Protein AF-A0A349GQV1-F1 (afdb_monomer)

Structure (mmCIF, N/CA/C/O backbone):
data_AF-A0A349GQV1-F1
#
_entry.id   AF-A0A349GQV1-F1
#
loop_
_atom_site.group_PDB
_atom_site.id
_atom_site.type_symbol
_atom_site.label_atom_id
_atom_site.label_alt_id
_atom_site.label_comp_id
_atom_site.label_asym_id
_atom_site.label_entity_id
_atom_site.label_seq_id
_atom_site.pdbx_PDB_ins_code
_atom_site.Cartn_x
_atom_site.Cartn_y
_atom_site.Cartn_z
_atom_site.occupancy
_atom_site.B_iso_or_equiv
_atom_site.auth_seq_id
_atom_site.auth_comp_id
_atom_site.auth_asym_id
_atom_site.auth_atom_id
_atom_site.pdbx_PDB_model_num
ATOM 1 N N . MET A 1 1 ? -1.791 -11.200 -23.863 1.00 45.06 1 MET A N 1
ATOM 2 C CA . MET A 1 1 ? -1.085 -11.591 -22.625 1.00 45.06 1 MET A CA 1
ATOM 3 C C . MET A 1 1 ? -1.247 -10.450 -21.629 1.00 45.06 1 MET A C 1
ATOM 5 O O . MET A 1 1 ? -0.754 -9.361 -21.905 1.00 45.06 1 MET A O 1
ATOM 9 N N . MET A 1 2 ? -2.034 -10.632 -20.562 1.00 52.59 2 MET A N 1
ATOM 10 C CA . MET A 1 2 ? -2.133 -9.631 -19.490 1.00 52.59 2 MET A CA 1
ATOM 11 C C . MET A 1 2 ? -0.775 -9.565 -18.793 1.00 52.59 2 MET A C 1
ATOM 13 O O . MET A 1 2 ? -0.253 -10.583 -18.358 1.00 52.59 2 MET A O 1
ATOM 17 N N . LEU A 1 3 ? -0.170 -8.385 -18.757 1.00 56.03 3 LEU A N 1
ATOM 18 C CA . LEU A 1 3 ? 1.100 -8.180 -18.070 1.00 56.03 3 LEU A CA 1
ATOM 19 C C . LEU A 1 3 ? 0.802 -7.885 -16.595 1.00 56.03 3 LEU A C 1
ATOM 21 O O . LEU A 1 3 ? 0.500 -6.730 -16.283 1.00 56.03 3 LEU A O 1
ATOM 25 N N . MET A 1 4 ? 0.888 -8.905 -15.740 1.00 85.12 4 MET A N 1
ATOM 26 C CA . MET A 1 4 ? 0.717 -8.781 -14.287 1.00 85.12 4 MET A CA 1
ATOM 27 C C . MET A 1 4 ? 1.936 -8.090 -13.647 1.00 85.12 4 MET A C 1
ATOM 29 O O . MET A 1 4 ? 3.062 -8.229 -14.128 1.00 85.12 4 MET A O 1
ATOM 33 N N . TYR A 1 5 ? 1.703 -7.278 -12.617 1.00 91.12 5 TYR A N 1
ATOM 34 C CA . TYR A 1 5 ? 2.730 -6.705 -11.750 1.00 91.12 5 TYR A CA 1
ATOM 35 C C . TYR A 1 5 ? 3.003 -7.678 -10.612 1.00 91.12 5 TYR A C 1
ATOM 37 O O . TYR A 1 5 ? 2.084 -8.033 -9.889 1.00 91.12 5 TYR A O 1
ATOM 45 N N . GLU A 1 6 ? 4.263 -8.027 -10.394 1.00 92.00 6 GLU A N 1
ATOM 46 C CA . GLU A 1 6 ? 4.673 -8.715 -9.176 1.00 92.00 6 GLU A CA 1
ATOM 47 C C . GLU A 1 6 ? 4.448 -7.791 -7.971 1.00 92.00 6 GLU A C 1
ATOM 49 O O . GLU A 1 6 ? 4.940 -6.655 -7.949 1.00 92.00 6 GLU A O 1
ATOM 54 N N . ILE A 1 7 ? 3.678 -8.260 -6.989 1.00 93.50 7 ILE A N 1
ATOM 55 C CA . ILE A 1 7 ? 3.423 -7.535 -5.744 1.00 93.50 7 ILE A CA 1
ATOM 56 C C . ILE A 1 7 ? 4.425 -7.997 -4.684 1.00 93.50 7 ILE A C 1
ATOM 58 O O . ILE A 1 7 ? 4.424 -9.159 -4.292 1.00 93.50 7 ILE A O 1
ATOM 62 N N . GLU A 1 8 ? 5.236 -7.073 -4.168 1.00 94.38 8 GLU A N 1
ATOM 63 C CA . GLU A 1 8 ? 6.076 -7.310 -2.991 1.00 94.38 8 GLU A CA 1
ATOM 64 C C . GLU A 1 8 ? 5.536 -6.525 -1.795 1.00 94.38 8 GLU A C 1
ATOM 66 O O . GLU A 1 8 ? 5.256 -5.325 -1.885 1.00 94.38 8 GLU A O 1
ATOM 71 N N . LEU A 1 9 ? 5.398 -7.200 -0.656 1.00 94.81 9 LEU A N 1
ATOM 72 C CA . LEU A 1 9 ? 4.917 -6.599 0.580 1.00 94.81 9 LEU A CA 1
ATOM 73 C C . LEU A 1 9 ? 6.094 -6.132 1.434 1.00 94.81 9 LEU A C 1
ATOM 75 O O . LEU A 1 9 ? 7.038 -6.872 1.695 1.00 94.81 9 LEU A O 1
ATOM 79 N N . SER A 1 10 ? 6.028 -4.904 1.942 1.00 96.31 10 SER A N 1
ATOM 80 C CA . SER A 1 10 ? 6.881 -4.517 3.061 1.00 96.31 10 SER A CA 1
ATOM 81 C C . SER A 1 10 ? 6.414 -5.223 4.334 1.00 96.31 10 SER A C 1
ATOM 83 O O . SER A 1 10 ? 5.209 -5.422 4.529 1.00 96.31 10 SER A O 1
ATOM 85 N N . SER A 1 11 ? 7.317 -5.419 5.298 1.00 94.75 11 SER A N 1
ATOM 86 C CA . SER A 1 11 ? 6.945 -5.922 6.633 1.00 94.75 11 SER A CA 1
ATOM 87 C C . SER A 1 11 ? 5.901 -5.060 7.349 1.00 94.75 11 SER A C 1
ATOM 89 O O . SER A 1 11 ? 5.296 -5.482 8.333 1.00 94.75 11 SER A O 1
ATOM 91 N N . LYS A 1 12 ? 5.714 -3.808 6.919 1.00 95.75 12 LYS A N 1
ATOM 92 C CA . LYS A 1 12 ? 4.682 -2.926 7.461 1.00 95.75 12 LYS A CA 1
ATOM 93 C C . LYS A 1 12 ? 3.319 -3.219 6.836 1.00 95.75 12 LYS A C 1
ATOM 95 O O . LYS A 1 12 ? 2.335 -3.252 7.569 1.00 95.75 12 LYS A O 1
ATOM 100 N N . SER A 1 13 ? 3.277 -3.459 5.526 1.00 95.62 13 SER A N 1
ATOM 101 C CA . SER A 1 13 ? 2.057 -3.865 4.826 1.00 95.62 13 SER A CA 1
ATOM 102 C C . SER A 1 13 ? 1.597 -5.269 5.230 1.00 95.62 13 SER A C 1
ATOM 104 O O . SER A 1 13 ? 0.411 -5.436 5.489 1.00 95.62 13 SER A O 1
ATOM 106 N N . GLU A 1 14 ? 2.516 -6.221 5.428 1.00 96.62 14 GLU A N 1
ATOM 107 C CA . GLU A 1 14 ? 2.207 -7.560 5.965 1.00 96.62 14 GLU A CA 1
ATOM 108 C C . GLU A 1 14 ? 1.509 -7.452 7.324 1.00 96.62 14 GLU A C 1
ATOM 110 O O . GLU A 1 14 ? 0.361 -7.856 7.485 1.00 96.62 14 GLU A O 1
ATOM 115 N N . LYS A 1 15 ? 2.140 -6.753 8.276 1.00 96.56 15 LYS A N 1
ATOM 116 C CA . LYS A 1 15 ? 1.567 -6.512 9.611 1.00 96.56 15 LYS A CA 1
ATOM 117 C C . LYS A 1 15 ? 0.246 -5.747 9.583 1.00 96.56 15 LYS A C 1
ATOM 119 O O . LYS A 1 15 ? -0.514 -5.801 10.550 1.00 96.56 15 LYS A O 1
ATOM 124 N N . ALA A 1 16 ? 0.005 -4.940 8.553 1.00 95.38 16 ALA A N 1
ATOM 125 C CA . ALA A 1 16 ? -1.263 -4.245 8.394 1.00 95.38 16 ALA A CA 1
ATOM 126 C C . ALA A 1 16 ? -2.363 -5.211 7.935 1.00 95.38 16 ALA A C 1
ATOM 128 O O . ALA A 1 16 ? -3.451 -5.175 8.507 1.00 95.38 16 ALA A O 1
ATOM 129 N N . LEU A 1 17 ? -2.068 -6.088 6.971 1.00 95.81 17 LEU A N 1
ATOM 130 C CA . LEU A 1 17 ? -2.987 -7.128 6.500 1.00 95.81 17 LEU A CA 1
ATOM 131 C C . LEU A 1 17 ? -3.334 -8.121 7.615 1.00 95.81 17 LEU A C 1
ATOM 133 O O . LEU A 1 17 ? -4.516 -8.349 7.855 1.00 95.81 17 LEU A O 1
ATOM 137 N N . GLU A 1 18 ? -2.344 -8.593 8.378 1.00 95.44 18 GLU A N 1
ATOM 138 C CA . GLU A 1 18 ? -2.556 -9.480 9.538 1.00 95.44 18 GLU A CA 1
ATOM 139 C C . GLU A 1 18 ? -3.535 -8.872 10.558 1.00 95.44 18 GLU A C 1
ATOM 141 O O . GLU A 1 18 ? -4.435 -9.528 11.080 1.00 95.44 18 GLU A O 1
ATOM 146 N N . LYS A 1 19 ? -3.417 -7.568 10.839 1.00 94.12 19 LYS A N 1
ATOM 147 C CA . LYS A 1 19 ? -4.342 -6.881 11.760 1.00 94.12 19 LYS A CA 1
ATOM 148 C C . LYS A 1 19 ? -5.763 -6.790 11.211 1.00 94.12 19 LYS A C 1
ATOM 150 O O . LYS A 1 19 ? -6.710 -6.740 11.997 1.00 94.12 19 LYS A O 1
ATOM 155 N N . LEU A 1 20 ? -5.899 -6.731 9.890 1.00 93.38 20 LEU A N 1
ATOM 156 C CA . LEU A 1 20 ? -7.170 -6.603 9.186 1.00 93.38 20 LEU A CA 1
ATOM 157 C C . LEU A 1 20 ? -7.899 -7.937 9.011 1.00 93.38 20 LEU A C 1
ATOM 159 O O . LEU A 1 20 ? -9.073 -7.912 8.655 1.00 93.38 20 LEU A O 1
ATOM 163 N N . GLU A 1 21 ? -7.282 -9.076 9.334 1.00 91.62 21 GLU A N 1
ATOM 164 C CA . GLU A 1 21 ? -7.943 -10.394 9.340 1.00 91.62 21 GLU A CA 1
ATOM 165 C C . GLU A 1 21 ? -9.212 -10.414 10.202 1.00 91.62 21 GLU A C 1
ATOM 167 O O . GLU A 1 21 ? -10.181 -11.107 9.896 1.00 91.62 21 GLU A O 1
ATOM 172 N N . LYS A 1 22 ? -9.255 -9.580 11.248 1.00 90.75 22 LYS A N 1
ATOM 173 C CA . LYS A 1 22 ? -10.428 -9.416 12.120 1.00 90.75 22 LYS A CA 1
ATOM 174 C C . LYS A 1 22 ? -11.524 -8.527 11.516 1.00 90.75 22 LYS A C 1
ATOM 176 O O . LYS A 1 22 ? -12.638 -8.491 12.031 1.00 90.75 22 LYS A O 1
ATOM 181 N N . GLU A 1 23 ? -11.232 -7.810 10.434 1.00 91.56 23 GLU A N 1
ATOM 182 C CA . GLU A 1 23 ? -12.126 -6.882 9.735 1.00 91.56 23 GLU A CA 1
ATOM 183 C C . GLU A 1 23 ? -12.404 -7.365 8.301 1.00 91.56 23 GLU A C 1
ATOM 185 O O . GLU A 1 23 ? -12.163 -6.651 7.328 1.00 91.56 23 GLU A O 1
ATOM 190 N N . VAL A 1 24 ? -12.954 -8.579 8.171 1.00 90.31 24 VAL A N 1
ATOM 191 C CA . VAL A 1 24 ? -13.125 -9.322 6.902 1.00 90.31 24 VAL A CA 1
ATOM 192 C C . VAL A 1 24 ? -13.665 -8.474 5.742 1.00 90.31 24 VAL A C 1
ATOM 194 O O . VAL A 1 24 ? -13.155 -8.557 4.629 1.00 90.31 24 VAL A O 1
ATOM 197 N N . LYS A 1 25 ? -14.662 -7.609 5.985 1.00 92.31 25 LYS A N 1
ATOM 198 C CA . LYS A 1 25 ? -15.228 -6.735 4.939 1.00 92.31 25 LYS A CA 1
ATOM 199 C C . LYS A 1 25 ? -14.219 -5.719 4.397 1.00 92.31 25 LYS A C 1
ATOM 201 O O . LYS A 1 25 ? -14.216 -5.443 3.205 1.00 92.31 25 LYS A O 1
ATOM 206 N N . ILE A 1 26 ? -13.393 -5.141 5.268 1.00 93.06 26 ILE A N 1
ATOM 207 C CA . ILE A 1 26 ? -12.341 -4.196 4.871 1.00 93.06 26 ILE A CA 1
ATOM 208 C C . ILE A 1 26 ? -11.220 -4.932 4.157 1.00 93.06 26 ILE A C 1
ATOM 210 O O . ILE A 1 26 ? -10.743 -4.458 3.128 1.00 93.06 26 ILE A O 1
ATOM 214 N N . LEU A 1 27 ? -10.832 -6.091 4.686 1.00 94.50 27 LEU A N 1
ATOM 215 C CA . LEU A 1 27 ? -9.778 -6.906 4.107 1.00 94.50 27 LEU A CA 1
ATOM 216 C C . LEU A 1 27 ? -10.118 -7.340 2.675 1.00 94.50 27 LEU A C 1
ATOM 218 O O . LEU A 1 27 ? -9.282 -7.179 1.794 1.00 94.50 27 LEU A O 1
ATOM 222 N N . ALA A 1 28 ? -11.355 -7.783 2.424 1.00 95.50 28 ALA A N 1
ATOM 223 C CA . ALA A 1 28 ? -11.822 -8.127 1.080 1.00 95.50 28 ALA A CA 1
ATOM 224 C C . ALA A 1 28 ? -11.699 -6.943 0.106 1.00 95.50 28 ALA A C 1
ATOM 226 O O . ALA A 1 28 ? -11.090 -7.072 -0.947 1.00 95.50 28 ALA A O 1
ATOM 227 N N . VAL A 1 29 ? -12.171 -5.754 0.503 1.00 96.38 29 VAL A N 1
ATOM 228 C CA . VAL A 1 29 ? -12.056 -4.546 -0.335 1.00 96.38 29 VAL A CA 1
ATOM 229 C C . VAL A 1 29 ? -10.595 -4.188 -0.613 1.00 96.38 29 VAL A C 1
ATOM 231 O O . VAL A 1 29 ? -10.279 -3.712 -1.700 1.00 96.38 29 VAL A O 1
ATOM 234 N N . ILE A 1 30 ? -9.698 -4.378 0.357 1.00 96.75 30 ILE A N 1
ATOM 235 C CA . ILE A 1 30 ? -8.264 -4.130 0.175 1.00 96.75 30 ILE A CA 1
ATOM 236 C C . ILE A 1 30 ? -7.664 -5.123 -0.818 1.00 96.75 30 ILE A C 1
ATOM 238 O O . ILE A 1 30 ? -6.949 -4.676 -1.714 1.00 96.75 30 ILE A O 1
ATOM 242 N N . TYR A 1 31 ? -7.979 -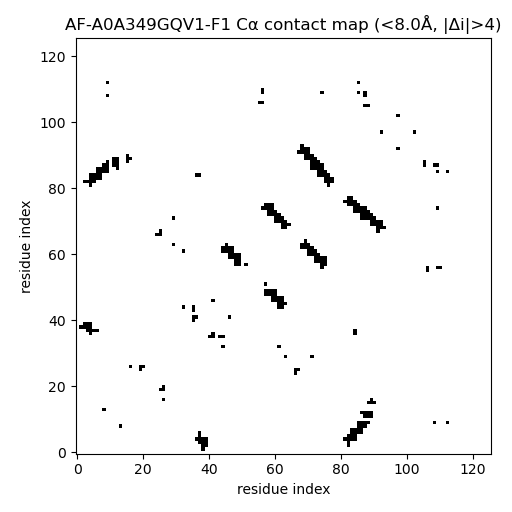6.416 -0.702 1.00 96.94 31 TYR A N 1
ATOM 243 C CA . TYR A 1 31 ? -7.521 -7.422 -1.660 1.00 96.94 31 TYR A CA 1
ATOM 244 C C . TYR A 1 31 ? -8.037 -7.139 -3.067 1.00 96.94 31 TYR A C 1
ATOM 246 O O . TYR A 1 31 ? -7.221 -7.066 -3.976 1.00 96.94 31 TYR A O 1
ATOM 254 N N . ASP A 1 32 ? -9.311 -6.772 -3.231 1.00 96.62 32 ASP A N 1
ATOM 255 C CA . ASP A 1 32 ? -9.839 -6.356 -4.537 1.00 96.62 32 ASP A CA 1
ATOM 256 C C . ASP A 1 32 ? -9.010 -5.212 -5.153 1.00 96.62 32 ASP A C 1
ATOM 258 O O . ASP A 1 32 ? -8.804 -5.149 -6.364 1.00 96.62 32 ASP A O 1
ATOM 262 N N . LYS A 1 33 ? -8.521 -4.262 -4.340 1.00 96.88 33 LYS A N 1
ATOM 263 C CA . LYS A 1 33 ? -7.664 -3.172 -4.844 1.00 96.88 33 LYS A CA 1
ATOM 264 C C . LYS A 1 33 ? -6.247 -3.638 -5.166 1.00 96.88 33 LYS A C 1
ATOM 266 O O . LYS A 1 33 ? -5.656 -3.092 -6.097 1.00 96.88 33 LYS A O 1
ATOM 271 N N . ILE A 1 34 ? -5.706 -4.598 -4.421 1.00 96.44 34 ILE A N 1
ATOM 272 C CA . ILE A 1 34 ? -4.395 -5.198 -4.695 1.00 96.44 34 ILE A CA 1
ATOM 273 C C . ILE A 1 34 ? -4.454 -6.018 -5.990 1.00 96.44 34 ILE A C 1
ATOM 275 O O . ILE A 1 34 ? -3.590 -5.829 -6.840 1.00 96.44 34 ILE A O 1
ATOM 279 N N . ASP A 1 35 ? -5.513 -6.792 -6.214 1.00 96.00 35 ASP A N 1
ATOM 280 C CA . ASP A 1 35 ? -5.709 -7.587 -7.435 1.00 96.00 35 ASP A CA 1
ATOM 281 C C . ASP A 1 35 ? -5.803 -6.697 -8.683 1.00 96.00 35 ASP A C 1
ATOM 283 O O . ASP A 1 35 ? -5.247 -6.999 -9.744 1.00 96.00 35 ASP A O 1
ATOM 287 N N . LEU A 1 36 ? -6.463 -5.539 -8.562 1.00 96.06 36 LEU A N 1
ATOM 288 C CA . LEU A 1 36 ? -6.494 -4.531 -9.624 1.00 96.06 36 LEU A CA 1
ATOM 289 C C . LEU A 1 36 ? -5.108 -3.918 -9.884 1.00 96.06 36 LEU A C 1
ATOM 291 O O . LEU A 1 36 ? -4.772 -3.649 -11.041 1.00 96.06 36 LEU A O 1
ATOM 295 N N . LEU A 1 37 ? -4.299 -3.695 -8.840 1.00 95.31 37 LEU A N 1
ATOM 296 C CA . LEU A 1 37 ? -2.913 -3.232 -8.981 1.00 95.31 37 LEU A CA 1
ATOM 297 C C . LEU A 1 37 ? -2.044 -4.285 -9.680 1.00 95.31 37 LEU A C 1
ATOM 299 O O . LEU A 1 37 ? -1.334 -3.941 -10.629 1.00 95.31 37 LEU A O 1
ATOM 303 N N . GLU A 1 38 ? -2.135 -5.542 -9.247 1.00 94.50 38 GLU A N 1
ATOM 304 C CA . GLU A 1 38 ? -1.448 -6.696 -9.832 1.00 94.50 38 GLU A CA 1
ATOM 305 C C . GLU A 1 38 ? -1.829 -6.862 -11.305 1.00 94.50 38 GLU A C 1
ATOM 307 O O . GLU A 1 38 ? -0.968 -6.932 -12.179 1.00 94.50 38 GLU A O 1
ATOM 312 N N . SER A 1 39 ? -3.117 -6.794 -11.626 1.00 93.44 39 SER A N 1
ATOM 313 C CA . SER A 1 39 ? -3.609 -6.902 -13.006 1.00 93.44 39 SER A CA 1
ATOM 314 C C . SER A 1 39 ? -3.293 -5.670 -13.867 1.00 93.44 39 SER A C 1
ATOM 316 O O . SER A 1 39 ? -3.461 -5.685 -15.087 1.00 93.44 39 SER A O 1
ATOM 318 N N . GLY A 1 40 ? -2.825 -4.581 -13.251 1.00 92.12 40 GLY A N 1
ATOM 319 C CA . GLY A 1 40 ? -2.491 -3.336 -13.930 1.00 92.12 40 GLY A CA 1
ATOM 320 C C . GLY A 1 40 ? -3.696 -2.486 -14.340 1.00 92.12 40 GLY A C 1
ATOM 321 O O . GLY A 1 40 ? -3.537 -1.586 -15.169 1.00 92.12 40 GLY A O 1
ATOM 322 N N . TYR A 1 41 ? -4.873 -2.720 -13.757 1.00 93.94 41 TYR A N 1
ATOM 323 C CA . TYR A 1 41 ? -6.103 -1.957 -13.989 1.00 93.94 41 TYR A CA 1
ATOM 324 C C . TYR A 1 41 ? -6.132 -0.652 -13.179 1.00 93.94 41 TYR A C 1
ATOM 326 O O . TYR A 1 41 ? -7.036 -0.397 -12.384 1.00 93.94 41 TYR A O 1
ATOM 334 N N . PHE A 1 42 ? -5.121 0.197 -13.381 1.00 93.44 42 PHE A N 1
ATOM 335 C CA . PHE A 1 42 ? -4.963 1.446 -12.626 1.00 93.44 42 PHE A CA 1
ATOM 336 C C . PHE A 1 42 ? -6.122 2.430 -12.828 1.00 93.44 42 PHE A C 1
ATOM 338 O O . PHE A 1 42 ? -6.436 3.176 -11.907 1.00 93.44 42 PHE A O 1
ATOM 345 N N . ASP A 1 43 ? -6.776 2.405 -13.990 1.00 93.50 43 ASP A N 1
ATOM 346 C CA . ASP A 1 43 ? -7.898 3.299 -14.306 1.00 93.50 43 ASP A CA 1
ATOM 347 C C . ASP A 1 43 ? -9.161 2.987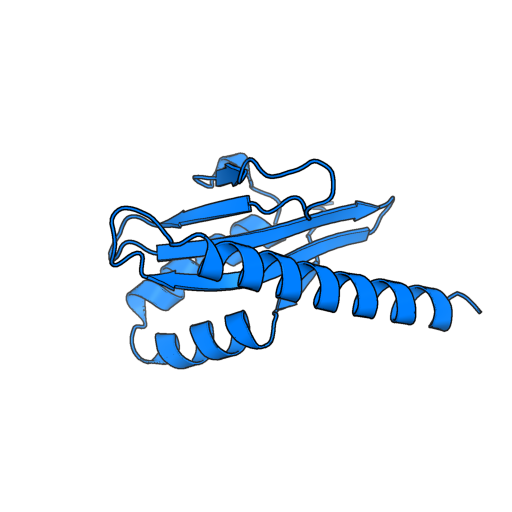 -13.478 1.00 93.50 43 ASP A C 1
ATOM 349 O O . ASP A 1 43 ? -10.050 3.826 -13.362 1.00 93.50 43 ASP A O 1
ATOM 353 N N . LEU A 1 44 ? -9.232 1.799 -12.859 1.00 94.75 44 LEU A N 1
ATOM 354 C CA . LEU A 1 44 ? -10.323 1.388 -11.964 1.00 94.75 44 LEU A CA 1
ATOM 355 C C . LEU A 1 44 ? -10.074 1.769 -10.492 1.00 94.75 44 LEU A C 1
ATOM 357 O O . LEU A 1 44 ? -10.865 1.426 -9.607 1.00 94.75 44 LEU A O 1
ATOM 361 N N . LEU A 1 45 ? -8.964 2.452 -10.206 1.00 96.19 45 LEU A N 1
ATOM 362 C CA . LEU A 1 45 ? -8.529 2.810 -8.860 1.00 96.19 45 LEU A CA 1
ATOM 363 C C . LEU A 1 45 ? -8.543 4.335 -8.667 1.00 96.19 45 LEU A C 1
ATOM 365 O O . LEU A 1 45 ? -8.094 5.091 -9.524 1.00 96.19 45 LEU A O 1
ATOM 369 N N . ASP A 1 46 ? -8.978 4.802 -7.491 1.00 96.62 46 ASP A N 1
ATOM 370 C CA . ASP A 1 46 ? -8.771 6.196 -7.064 1.00 96.62 46 ASP A CA 1
ATOM 371 C C . ASP A 1 46 ? -7.317 6.360 -6.596 1.00 96.62 46 ASP A C 1
ATOM 373 O O . ASP A 1 46 ? -6.990 6.117 -5.427 1.00 96.62 46 ASP A O 1
ATOM 377 N N . ILE A 1 47 ? -6.430 6.700 -7.537 1.00 96.69 47 ILE A N 1
ATOM 378 C CA . ILE A 1 47 ? -4.989 6.835 -7.304 1.00 96.69 47 ILE A CA 1
ATOM 379 C C . ILE A 1 47 ? -4.589 8.303 -7.232 1.00 96.69 47 ILE A C 1
ATOM 381 O O . ILE A 1 47 ? -4.879 9.102 -8.122 1.00 96.69 47 ILE A O 1
ATOM 385 N N . LYS A 1 48 ? -3.794 8.646 -6.218 1.00 94.75 48 LYS A N 1
ATOM 386 C CA . LYS A 1 48 ? -3.076 9.919 -6.168 1.00 94.75 48 LYS A CA 1
ATOM 387 C C . LYS A 1 48 ? -1.578 9.702 -6.020 1.00 94.75 48 LYS A C 1
ATOM 389 O O . LYS A 1 48 ? -1.122 8.994 -5.129 1.00 94.75 48 LYS A O 1
ATOM 394 N N . GLN A 1 49 ? -0.789 10.400 -6.833 1.00 93.12 49 GLN A N 1
ATOM 395 C CA . GLN A 1 49 ? 0.650 10.503 -6.608 1.00 93.12 49 GLN A CA 1
ATOM 396 C C . GLN A 1 49 ? 0.949 11.487 -5.467 1.00 93.12 49 GLN A C 1
ATOM 398 O O . GLN A 1 49 ? 0.417 12.602 -5.418 1.00 93.12 49 GLN A O 1
ATOM 403 N N . LEU A 1 50 ? 1.833 11.098 -4.549 1.00 90.12 50 LEU A N 1
ATOM 404 C CA . LEU A 1 50 ? 2.335 12.000 -3.520 1.00 90.12 50 LEU A CA 1
ATOM 405 C C . LEU A 1 50 ? 3.422 12.900 -4.124 1.00 90.12 50 LEU A C 1
ATOM 407 O O . LEU A 1 50 ? 4.516 12.442 -4.454 1.00 90.12 50 LEU A O 1
ATOM 411 N N . ASN A 1 51 ? 3.132 14.196 -4.253 1.00 75.25 51 ASN A N 1
ATOM 412 C CA . ASN A 1 51 ? 4.108 15.182 -4.719 1.00 75.25 51 ASN A CA 1
ATOM 413 C C . ASN A 1 51 ? 5.185 15.392 -3.647 1.00 75.25 51 ASN A C 1
ATOM 415 O O . ASN A 1 51 ? 4.914 15.954 -2.586 1.00 75.25 51 ASN A O 1
ATOM 419 N N . ARG A 1 52 ? 6.404 14.919 -3.923 1.00 74.00 52 ARG A N 1
ATOM 420 C CA . ARG A 1 52 ? 7.577 15.043 -3.045 1.00 74.00 52 ARG A CA 1
ATOM 421 C C . ARG A 1 52 ? 8.797 15.521 -3.827 1.00 74.00 52 ARG A C 1
ATOM 423 O O . ARG A 1 52 ? 8.735 15.716 -5.038 1.00 74.00 52 ARG A O 1
ATOM 430 N N . SER A 1 53 ? 9.908 15.730 -3.121 1.00 74.19 53 SER A N 1
ATOM 431 C CA . SER A 1 53 ? 11.175 16.145 -3.729 1.00 74.19 53 SER A CA 1
ATOM 432 C C . SER A 1 53 ? 11.602 15.194 -4.858 1.00 74.19 53 SER A C 1
ATOM 434 O O . SER A 1 53 ? 11.349 13.992 -4.784 1.00 74.19 53 SER A O 1
ATOM 436 N N . LYS A 1 54 ? 12.333 15.697 -5.865 1.00 74.00 54 LYS A N 1
ATOM 437 C CA . LYS A 1 54 ? 12.875 14.870 -6.966 1.00 74.00 54 LYS A CA 1
ATOM 438 C C . LYS A 1 54 ? 13.776 13.715 -6.491 1.00 74.00 54 LYS A C 1
ATOM 440 O O . LYS A 1 54 ? 13.977 12.766 -7.238 1.00 74.00 54 LYS A O 1
ATOM 445 N N . LYS A 1 55 ? 14.332 13.805 -5.275 1.00 76.62 55 LYS A N 1
ATOM 446 C CA . LYS A 1 55 ? 15.207 12.789 -4.663 1.00 76.62 55 LYS A CA 1
ATOM 447 C C . LYS A 1 55 ? 14.434 11.727 -3.865 1.00 76.62 55 LYS A C 1
ATOM 449 O O . LYS A 1 55 ? 15.039 10.762 -3.399 1.00 76.62 55 LYS A O 1
ATOM 454 N N . SER A 1 56 ? 13.129 11.909 -3.665 1.00 78.19 56 SER A N 1
ATOM 455 C CA . SER A 1 56 ? 12.272 10.949 -2.965 1.00 78.19 56 SER A CA 1
ATOM 456 C C . SER A 1 56 ? 11.733 9.890 -3.937 1.00 78.19 56 SER A C 1
ATOM 458 O O . SER A 1 56 ? 11.506 10.201 -5.110 1.00 78.19 56 SER A O 1
ATOM 460 N N . PRO A 1 57 ? 11.495 8.648 -3.474 1.00 84.00 57 PRO A N 1
ATOM 461 C CA . PRO A 1 57 ? 10.767 7.648 -4.247 1.00 84.00 57 PRO A CA 1
ATOM 462 C C . PRO A 1 57 ? 9.405 8.175 -4.722 1.00 84.00 57 PRO A C 1
ATOM 464 O O . PRO A 1 57 ? 8.737 8.940 -4.021 1.00 84.00 57 PRO A O 1
ATOM 467 N N . LYS A 1 58 ? 8.982 7.756 -5.919 1.00 91.50 58 LYS A N 1
ATOM 468 C CA . LYS A 1 58 ? 7.641 8.059 -6.432 1.00 91.50 58 LYS A CA 1
ATOM 469 C C . LYS A 1 58 ? 6.630 7.148 -5.738 1.00 91.50 58 LYS A C 1
ATOM 471 O O . LYS A 1 58 ? 6.507 5.983 -6.102 1.00 91.50 58 LYS A O 1
ATOM 476 N N . ILE A 1 59 ? 5.930 7.703 -4.754 1.00 94.31 59 ILE A N 1
ATOM 477 C CA . ILE A 1 59 ? 4.914 6.998 -3.968 1.00 94.31 59 ILE A CA 1
ATOM 478 C C . ILE A 1 59 ? 3.522 7.395 -4.455 1.00 94.31 59 ILE A C 1
ATOM 480 O O . ILE A 1 59 ? 3.231 8.577 -4.669 1.00 94.31 59 ILE A O 1
ATOM 484 N N . PHE A 1 60 ? 2.658 6.401 -4.570 1.00 95.94 60 PHE A N 1
ATOM 485 C CA . PHE A 1 60 ? 1.253 6.525 -4.919 1.00 95.94 60 PHE A CA 1
ATOM 486 C C . PHE A 1 60 ? 0.388 6.077 -3.737 1.00 95.94 60 PHE A C 1
ATOM 488 O O . PHE A 1 60 ? 0.812 5.255 -2.925 1.00 95.94 60 PHE A O 1
ATOM 495 N N . GLU A 1 61 ? -0.815 6.633 -3.628 1.00 95.75 61 GLU A N 1
ATOM 496 C CA . GLU A 1 61 ? -1.855 6.166 -2.712 1.00 95.75 61 GLU A CA 1
ATOM 497 C C . GLU A 1 61 ? -3.071 5.692 -3.509 1.00 95.75 61 GLU A C 1
ATOM 499 O O . GLU A 1 61 ? -3.581 6.447 -4.335 1.00 95.75 61 GLU A O 1
ATOM 504 N N . VAL A 1 62 ? -3.554 4.479 -3.237 1.00 97.62 62 VAL A N 1
ATOM 505 C CA . VAL A 1 62 ? -4.925 4.072 -3.574 1.00 97.62 62 VAL A CA 1
ATOM 506 C C . VAL A 1 62 ? -5.831 4.483 -2.424 1.00 97.62 62 VAL A C 1
ATOM 508 O O . VAL A 1 62 ? -5.525 4.240 -1.249 1.00 97.62 62 VAL A O 1
ATOM 511 N N . ARG A 1 63 ? -6.951 5.120 -2.748 1.00 95.94 63 ARG A N 1
ATOM 512 C CA . ARG A 1 63 ? -7.909 5.633 -1.773 1.00 95.94 63 ARG A CA 1
ATOM 513 C C . ARG A 1 63 ? -9.133 4.738 -1.709 1.00 95.94 63 ARG A C 1
ATOM 515 O O . ARG A 1 63 ? -9.851 4.567 -2.684 1.00 95.94 63 ARG A O 1
ATOM 522 N N . ILE A 1 64 ? -9.398 4.221 -0.517 1.00 95.00 64 ILE A N 1
ATOM 523 C CA . ILE A 1 64 ? -10.611 3.473 -0.200 1.00 95.00 64 ILE A CA 1
ATOM 524 C C . ILE A 1 64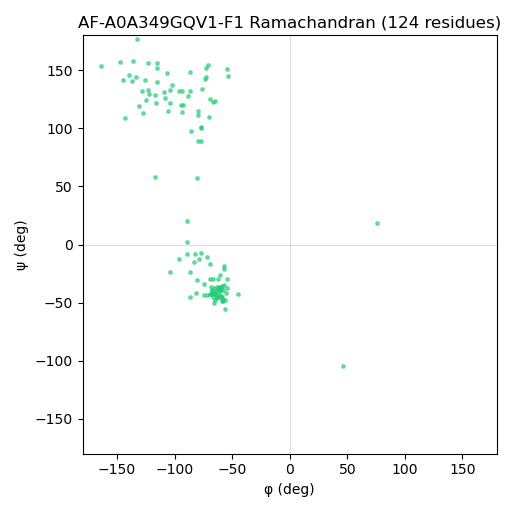 ? -11.454 4.369 0.706 1.00 95.00 64 ILE A C 1
ATOM 526 O O . ILE A 1 64 ? -10.942 4.901 1.694 1.00 95.00 64 ILE A O 1
ATOM 530 N N . GLN A 1 65 ? -12.713 4.609 0.337 1.00 90.31 65 GLN A N 1
ATOM 531 C CA . GLN A 1 65 ? -13.620 5.492 1.087 1.00 90.31 65 GLN A CA 1
ATOM 532 C C . GLN A 1 65 ? -14.661 4.723 1.914 1.00 90.31 65 GLN A C 1
ATOM 534 O O . GLN A 1 65 ? -15.148 5.251 2.908 1.00 90.31 65 GLN A O 1
ATOM 539 N N . SER A 1 66 ? -14.977 3.484 1.530 1.00 82.69 66 SER A N 1
ATOM 540 C CA . SER A 1 66 ? -16.014 2.650 2.142 1.00 82.69 66 SER A CA 1
ATOM 541 C C . SER A 1 66 ? -15.531 1.198 2.257 1.00 82.69 66 SER A C 1
ATOM 543 O O . SER A 1 66 ? -14.794 0.760 1.370 1.00 82.69 66 SER A O 1
ATOM 545 N N . PRO A 1 67 ? -15.924 0.442 3.305 1.00 84.62 67 PRO A N 1
ATOM 546 C CA . PRO A 1 67 ? -16.750 0.868 4.446 1.00 84.62 67 PRO A CA 1
ATOM 547 C C . PRO A 1 67 ? -16.010 1.697 5.507 1.00 84.62 67 PRO A C 1
ATOM 549 O O . PRO A 1 67 ? -16.642 2.258 6.399 1.00 84.62 67 PRO A O 1
ATOM 552 N N . LYS A 1 68 ? -14.686 1.831 5.392 1.00 87.62 68 LYS A N 1
ATOM 553 C CA . LYS A 1 68 ? -13.867 2.768 6.171 1.00 87.62 68 LYS A CA 1
ATOM 554 C C . LYS A 1 68 ? -12.864 3.464 5.257 1.00 87.62 68 LYS A C 1
ATOM 556 O O . LYS A 1 68 ? -12.502 2.949 4.200 1.00 87.62 68 LYS A O 1
ATOM 561 N N . SER A 1 69 ? -12.381 4.627 5.686 1.00 92.88 69 SER A N 1
ATOM 562 C CA . SER A 1 69 ? -11.397 5.399 4.927 1.00 92.88 69 SER A CA 1
ATOM 563 C C . SER A 1 69 ? -10.005 4.786 5.086 1.00 92.88 69 SER A C 1
ATOM 565 O O . SER A 1 69 ? -9.343 5.018 6.094 1.00 92.88 69 SER A O 1
ATOM 567 N N . TYR A 1 70 ? -9.546 4.021 4.098 1.00 95.25 70 TYR A N 1
ATOM 568 C CA . TYR A 1 70 ? -8.215 3.401 4.074 1.00 95.25 70 TYR A CA 1
ATOM 569 C C . TYR A 1 70 ? -7.350 3.953 2.943 1.00 95.25 70 TYR A C 1
ATOM 571 O O . TYR A 1 70 ? -7.841 4.496 1.946 1.00 95.25 70 TYR A O 1
ATOM 579 N N . ARG A 1 71 ? -6.035 3.847 3.109 1.00 96.06 71 ARG A N 1
ATOM 580 C CA . ARG A 1 71 ? -5.036 4.173 2.092 1.00 96.06 71 ARG A CA 1
ATOM 581 C C . ARG A 1 71 ? -4.079 3.004 1.935 1.00 96.06 71 ARG A C 1
ATOM 583 O O . ARG A 1 71 ? -3.569 2.507 2.936 1.00 96.06 71 ARG A O 1
ATOM 590 N N . ILE A 1 72 ? -3.835 2.613 0.689 1.00 97.56 72 ILE A N 1
ATOM 591 C CA . ILE A 1 72 ? -2.776 1.671 0.317 1.00 97.56 72 ILE A CA 1
ATOM 592 C C . ILE A 1 72 ? -1.673 2.501 -0.329 1.00 97.56 72 ILE A C 1
ATOM 594 O O . ILE A 1 72 ? -1.897 3.120 -1.370 1.00 97.56 72 ILE A O 1
ATOM 598 N N . PHE A 1 73 ? -0.503 2.558 0.300 1.00 97.62 73 PHE A N 1
ATOM 599 C CA . PHE A 1 73 ? 0.653 3.276 -0.230 1.00 97.62 73 PHE A CA 1
ATOM 600 C C . PHE A 1 73 ? 1.569 2.316 -0.969 1.00 97.62 73 PHE A C 1
ATOM 602 O O . PHE A 1 73 ? 1.922 1.272 -0.426 1.00 97.62 73 PHE A O 1
ATOM 609 N N . TYR A 1 74 ? 1.993 2.686 -2.174 1.00 97.19 74 TYR A N 1
ATOM 610 C CA . TYR A 1 74 ? 2.829 1.819 -2.994 1.00 97.19 74 TYR A CA 1
ATOM 6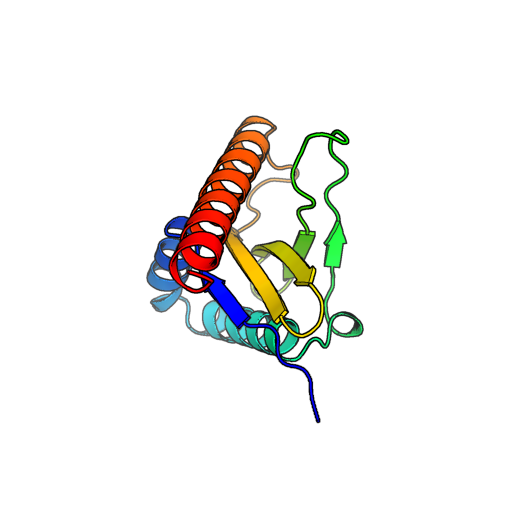11 C C . TYR A 1 74 ? 3.826 2.584 -3.868 1.00 97.19 74 TYR A C 1
ATOM 613 O O . TYR A 1 74 ? 3.630 3.760 -4.193 1.00 97.19 74 TYR A O 1
ATOM 621 N N . CYS A 1 75 ? 4.894 1.898 -4.267 1.00 94.88 75 CYS A N 1
ATOM 622 C CA . CYS A 1 75 ? 5.783 2.308 -5.352 1.00 94.88 75 CYS A CA 1
ATOM 623 C C . CYS A 1 75 ? 5.539 1.418 -6.571 1.00 94.88 75 CYS A C 1
ATOM 625 O O . CYS A 1 75 ? 5.229 0.239 -6.434 1.00 94.88 75 CYS A O 1
ATOM 627 N N . LYS A 1 76 ? 5.709 1.977 -7.770 1.00 92.38 76 LYS A N 1
ATOM 628 C CA . LYS A 1 76 ? 5.541 1.258 -9.037 1.00 92.38 76 LYS A CA 1
ATOM 629 C C . LYS A 1 76 ? 6.824 1.317 -9.850 1.00 92.38 76 LYS A C 1
ATOM 631 O O . LYS A 1 76 ? 7.335 2.410 -10.106 1.00 92.38 76 LYS A O 1
ATOM 636 N N . TYR A 1 77 ? 7.281 0.161 -10.315 1.00 88.62 77 TYR A N 1
ATOM 637 C CA . TYR A 1 77 ? 8.479 0.009 -11.131 1.00 88.62 77 TYR A CA 1
ATOM 638 C C . TYR A 1 77 ? 8.136 -0.745 -12.410 1.00 88.62 77 TYR A C 1
ATOM 640 O O . TYR A 1 77 ? 7.306 -1.656 -12.429 1.00 88.62 77 TYR A O 1
ATOM 648 N N . LYS A 1 78 ? 8.757 -0.321 -13.505 1.00 84.38 78 LYS A N 1
ATOM 649 C CA . LYS A 1 78 ? 8.615 -0.957 -14.809 1.00 84.38 78 LYS A CA 1
ATOM 650 C C . LYS A 1 78 ? 9.966 -0.891 -15.503 1.00 84.38 78 LYS A C 1
ATOM 652 O O . LYS A 1 78 ? 10.380 0.192 -15.913 1.00 84.38 78 LYS A O 1
ATOM 657 N N . GLU A 1 79 ? 10.626 -2.033 -15.626 1.00 79.00 79 GLU A N 1
ATOM 658 C CA . GLU A 1 79 ? 11.908 -2.179 -16.312 1.00 79.00 79 GLU A CA 1
ATOM 659 C C . GLU A 1 79 ? 11.800 -3.303 -17.337 1.00 79.00 79 GLU A C 1
ATOM 661 O O . GLU A 1 79 ? 11.648 -4.458 -16.960 1.00 79.00 79 GLU A O 1
ATOM 666 N N . LYS A 1 80 ? 11.879 -2.963 -18.633 1.00 74.88 80 LYS A N 1
ATOM 667 C CA . LYS A 1 80 ? 11.711 -3.902 -19.758 1.00 74.88 80 LYS A CA 1
ATOM 668 C C . LYS A 1 80 ? 10.479 -4.805 -19.557 1.00 74.88 80 LYS A C 1
ATOM 67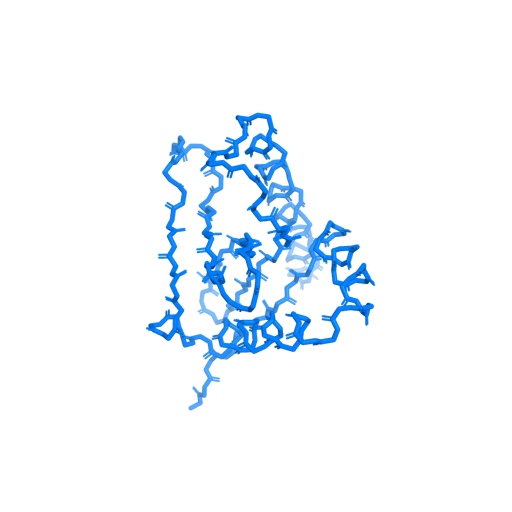0 O O . LYS A 1 80 ? 9.356 -4.308 -19.673 1.00 74.88 80 LYS A O 1
ATOM 675 N N . ASP A 1 81 ? 10.709 -6.067 -19.199 1.00 71.44 81 ASP A N 1
ATOM 676 C CA . ASP A 1 81 ? 9.703 -7.115 -19.017 1.00 71.44 81 ASP A CA 1
ATOM 677 C C . ASP A 1 81 ? 9.256 -7.287 -17.556 1.00 71.44 81 ASP A C 1
ATOM 679 O O . ASP A 1 81 ? 8.216 -7.887 -17.296 1.00 71.44 81 ASP A O 1
ATOM 683 N N . ASN A 1 82 ? 9.977 -6.692 -16.601 1.00 78.00 82 ASN A N 1
ATOM 684 C CA . ASN A 1 82 ? 9.662 -6.767 -15.181 1.00 78.00 82 ASN A CA 1
ATOM 685 C C . ASN A 1 82 ? 8.788 -5.589 -14.758 1.00 78.00 82 ASN A C 1
ATOM 687 O O . ASN A 1 82 ? 9.151 -4.408 -14.852 1.00 78.00 82 ASN A O 1
ATOM 691 N N . LYS A 1 83 ? 7.607 -5.930 -14.258 1.00 89.06 83 LYS A N 1
ATOM 692 C CA . LYS A 1 83 ? 6.651 -5.001 -13.673 1.00 89.06 83 LYS A CA 1
ATOM 693 C C . LYS A 1 83 ? 6.498 -5.356 -12.211 1.00 89.06 83 LYS A C 1
ATOM 695 O O . LYS A 1 83 ? 6.112 -6.473 -11.902 1.00 89.06 83 LYS A O 1
ATOM 700 N N . LYS A 1 84 ? 6.778 -4.398 -11.335 1.00 91.56 84 LYS A N 1
ATOM 701 C CA . LYS A 1 84 ? 6.750 -4.618 -9.893 1.00 91.56 84 LYS A CA 1
ATOM 702 C C . LYS A 1 84 ? 6.014 -3.501 -9.175 1.00 91.56 84 LYS A C 1
ATOM 704 O O . LYS A 1 84 ? 6.109 -2.328 -9.564 1.00 91.56 84 LYS A O 1
ATOM 709 N N . ILE A 1 85 ? 5.303 -3.862 -8.120 1.00 94.56 85 ILE A N 1
ATOM 710 C CA . ILE A 1 85 ? 4.707 -2.946 -7.159 1.00 94.56 85 ILE A C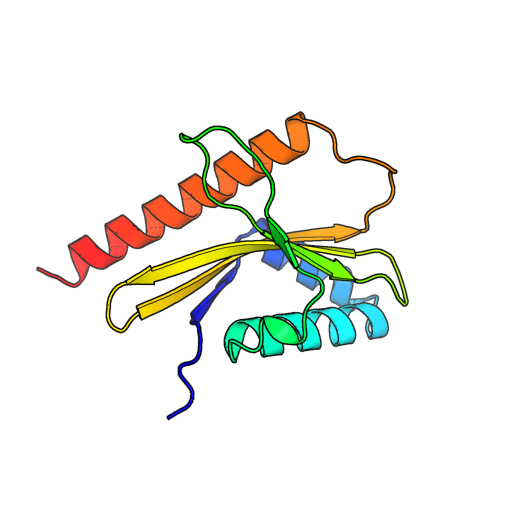A 1
ATOM 711 C C . ILE A 1 85 ? 5.201 -3.323 -5.765 1.00 94.56 85 ILE A C 1
ATOM 713 O O . ILE A 1 85 ? 4.998 -4.442 -5.314 1.00 94.56 85 ILE A O 1
ATOM 717 N N . ASP A 1 86 ? 5.799 -2.358 -5.072 1.00 95.44 86 ASP A N 1
ATOM 718 C CA . ASP A 1 86 ? 6.120 -2.497 -3.650 1.00 95.44 86 ASP A CA 1
ATOM 719 C C . ASP A 1 86 ? 4.965 -1.896 -2.842 1.00 95.44 86 ASP A C 1
ATOM 721 O O . ASP A 1 86 ? 4.755 -0.676 -2.897 1.00 95.44 86 ASP A O 1
ATOM 725 N N . LEU A 1 87 ? 4.231 -2.706 -2.078 1.00 97.06 87 LEU A N 1
ATOM 726 C CA . LEU A 1 87 ? 3.259 -2.209 -1.104 1.00 97.06 87 LEU A CA 1
ATOM 727 C C . LEU A 1 87 ? 3.994 -1.764 0.161 1.00 97.06 87 LEU A C 1
ATOM 729 O O . LEU A 1 87 ? 4.612 -2.547 0.877 1.00 97.06 87 LEU A O 1
ATOM 733 N N . LEU A 1 88 ? 3.933 -0.466 0.443 1.00 97.00 88 LEU A N 1
ATOM 734 C CA . LEU A 1 88 ? 4.697 0.155 1.519 1.00 97.00 88 LEU A CA 1
ATOM 735 C C . LEU A 1 88 ? 3.961 0.084 2.852 1.00 97.00 88 LEU A C 1
ATOM 737 O O . LEU A 1 88 ? 4.580 -0.196 3.876 1.00 97.00 88 LEU A O 1
ATOM 741 N N . ASP A 1 89 ? 2.666 0.395 2.856 1.00 97.25 89 ASP A N 1
ATOM 742 C CA . ASP A 1 89 ? 1.836 0.433 4.061 1.00 97.25 89 ASP A CA 1
ATOM 743 C C . ASP A 1 89 ? 0.348 0.435 3.694 1.00 97.25 89 ASP A C 1
ATOM 745 O O . ASP A 1 89 ? -0.040 0.931 2.631 1.00 97.25 89 ASP A O 1
ATOM 749 N N . ILE A 1 90 ? -0.483 -0.058 4.610 1.00 97.00 90 ILE A N 1
ATOM 750 C CA . ILE A 1 90 ? -1.943 -0.038 4.505 1.00 97.00 90 ILE A CA 1
ATOM 751 C C . ILE A 1 90 ? -2.484 0.513 5.818 1.00 97.00 90 ILE A C 1
ATOM 753 O O . ILE A 1 90 ? -2.232 -0.038 6.889 1.00 97.00 90 ILE A O 1
ATOM 757 N N . ILE A 1 91 ? -3.202 1.632 5.761 1.00 95.31 91 ILE A N 1
ATOM 758 C CA . ILE A 1 91 ? -3.593 2.341 6.980 1.00 95.31 91 ILE A CA 1
ATOM 759 C C . ILE A 1 91 ? -4.969 2.985 6.873 1.00 95.31 91 ILE A C 1
ATOM 761 O O . ILE A 1 91 ? -5.334 3.573 5.853 1.00 95.31 91 ILE A O 1
ATOM 765 N N . GLU A 1 92 ? -5.712 2.928 7.975 1.00 93.94 92 GLU A N 1
ATO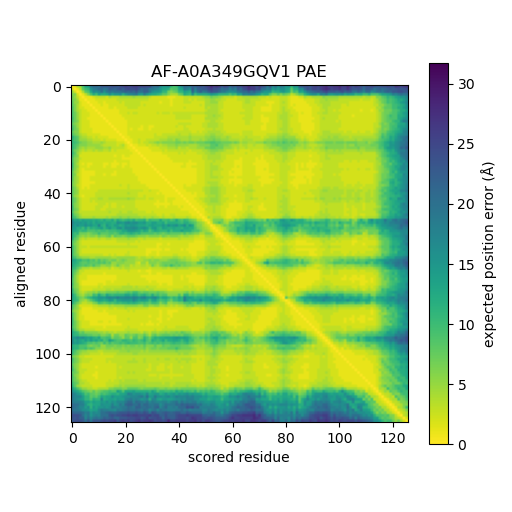M 766 C CA . GLU A 1 92 ? -6.930 3.706 8.154 1.00 93.94 92 GLU A CA 1
ATOM 767 C C . GLU A 1 92 ? -6.585 5.195 8.302 1.00 93.94 92 GLU A C 1
ATOM 769 O O . GLU A 1 92 ? -5.821 5.613 9.180 1.00 93.94 92 GLU A O 1
ATOM 774 N N . LYS A 1 93 ? -7.180 6.033 7.460 1.00 90.44 93 LYS A N 1
ATOM 775 C CA . LYS A 1 93 ? -7.051 7.482 7.543 1.00 90.44 93 LYS A CA 1
ATOM 776 C C . LYS A 1 93 ? -7.981 8.015 8.639 1.00 90.44 93 LYS A C 1
ATOM 778 O O . LYS A 1 93 ? -9.109 8.418 8.370 1.00 90.44 93 LYS A O 1
ATOM 783 N N . LYS A 1 94 ? -7.459 8.077 9.866 1.00 85.50 94 LYS A N 1
ATOM 784 C CA . LYS A 1 94 ? -8.156 8.629 11.047 1.00 85.50 94 LYS A CA 1
ATOM 785 C C . LYS A 1 94 ? -8.080 10.153 11.173 1.00 85.50 94 LYS A C 1
ATOM 787 O O . LYS A 1 94 ? -8.818 10.744 11.951 1.00 85.50 94 LYS A O 1
ATOM 792 N N . THR A 1 95 ? -7.176 10.802 10.440 1.00 81.75 95 THR A N 1
ATOM 793 C CA . THR A 1 95 ? -6.943 12.252 10.512 1.00 81.75 95 THR A CA 1
ATOM 794 C C . THR A 1 95 ? -7.108 12.910 9.149 1.00 81.75 95 THR A C 1
ATOM 796 O O . THR A 1 95 ? -6.905 12.285 8.110 1.00 81.75 95 THR A O 1
ATOM 799 N N . ASN A 1 96 ? -7.411 14.211 9.128 1.00 77.94 96 ASN A N 1
ATOM 800 C CA . ASN A 1 96 ? -7.572 14.959 7.875 1.00 77.94 96 ASN A CA 1
ATOM 801 C C . ASN A 1 96 ? -6.309 14.941 6.995 1.00 77.94 96 ASN A C 1
ATOM 803 O O . ASN A 1 96 ? -6.418 14.850 5.766 1.00 77.94 96 ASN A O 1
ATOM 807 N N . LYS A 1 97 ? -5.121 14.978 7.616 1.00 82.81 97 LYS A N 1
ATOM 808 C CA . LYS A 1 97 ? -3.808 14.951 6.956 1.00 82.81 97 LYS A CA 1
ATOM 809 C C . LYS A 1 97 ? -2.849 14.013 7.696 1.00 82.81 97 LYS A C 1
ATOM 811 O O . LYS A 1 97 ? -2.820 13.999 8.927 1.00 82.81 97 LYS A O 1
ATOM 816 N N . PHE A 1 98 ? -2.040 13.270 6.942 1.00 85.38 98 PHE A N 1
ATOM 817 C CA . PHE A 1 98 ? -0.900 12.536 7.493 1.00 85.38 98 PHE A CA 1
ATOM 818 C C . PHE A 1 98 ? 0.225 13.511 7.852 1.00 85.38 98 PHE A C 1
ATOM 820 O O . PHE A 1 98 ? 0.464 14.486 7.138 1.00 85.38 98 PHE A O 1
ATOM 827 N N . GLN A 1 99 ? 0.914 13.246 8.960 1.00 87.50 99 GLN A N 1
ATOM 828 C CA . GLN A 1 99 ? 2.049 14.056 9.403 1.00 87.50 99 GLN A CA 1
ATOM 829 C C . GLN A 1 99 ? 3.280 13.824 8.514 1.00 87.50 99 GLN A C 1
ATOM 831 O O . GLN A 1 99 ? 3.498 12.723 8.011 1.00 87.50 99 GLN A O 1
ATOM 836 N N . GLU A 1 100 ? 4.157 14.822 8.397 1.00 88.00 100 GLU A N 1
ATOM 837 C CA . GLU A 1 100 ? 5.405 14.705 7.625 1.00 88.00 100 GLU A CA 1
ATOM 838 C C . GLU A 1 100 ? 6.293 13.541 8.102 1.00 88.00 100 GLU A C 1
ATOM 840 O O . GLU A 1 100 ? 6.912 12.847 7.296 1.00 88.00 100 GLU A O 1
ATOM 845 N N . LYS A 1 101 ? 6.306 13.259 9.412 1.00 90.38 101 LYS A N 1
ATOM 846 C CA . LYS A 1 101 ? 7.036 12.118 9.987 1.00 90.38 101 LYS A CA 1
ATOM 847 C C . LYS A 1 101 ? 6.587 10.779 9.389 1.00 90.38 101 LYS A C 1
ATOM 849 O O . LYS A 1 101 ? 7.425 9.919 9.127 1.00 90.38 101 LYS A O 1
ATOM 854 N N . TYR A 1 102 ? 5.288 10.614 9.138 1.00 92.00 102 TYR A N 1
ATOM 855 C CA . TYR A 1 102 ? 4.748 9.420 8.484 1.00 92.00 102 TYR A CA 1
ATOM 856 C C . TYR A 1 102 ? 5.278 9.295 7.054 1.00 92.00 102 TYR A C 1
ATOM 858 O O . TYR A 1 102 ? 5.718 8.233 6.622 1.00 92.00 102 TYR A O 1
ATOM 866 N N . PHE A 1 103 ? 5.333 10.412 6.339 1.00 90.38 103 PHE A N 1
ATOM 867 C CA . PHE A 1 103 ? 5.864 10.450 4.988 1.00 90.38 103 PHE A CA 1
ATOM 868 C C . PHE A 1 103 ? 7.364 10.134 4.923 1.00 90.38 103 PHE A C 1
ATOM 870 O O . PHE A 1 103 ? 7.762 9.327 4.082 1.00 90.38 103 PHE A O 1
ATOM 877 N N . LYS A 1 104 ? 8.178 10.651 5.850 1.00 90.75 104 LYS A N 1
ATOM 878 C CA . LYS A 1 104 ? 9.599 10.269 5.978 1.00 90.75 104 LYS A CA 1
ATOM 879 C C . LYS A 1 104 ? 9.778 8.773 6.249 1.00 90.75 104 LYS A C 1
ATOM 881 O O . LYS A 1 104 ? 10.703 8.163 5.720 1.00 90.75 104 LYS A O 1
ATOM 886 N N . MET A 1 105 ? 8.882 8.174 7.035 1.00 93.88 105 MET A N 1
ATOM 887 C CA . MET A 1 105 ? 8.870 6.728 7.267 1.00 93.88 105 MET A CA 1
ATOM 888 C C . MET A 1 105 ? 8.576 5.957 5.973 1.00 93.88 105 MET A C 1
ATOM 890 O O . MET A 1 105 ? 9.332 5.046 5.652 1.00 93.88 105 MET A O 1
ATOM 894 N N . LEU A 1 106 ? 7.572 6.365 5.187 1.00 93.56 106 LEU A N 1
ATOM 895 C CA . LEU A 1 106 ? 7.299 5.742 3.883 1.00 93.56 106 LEU A CA 1
ATOM 896 C C . LEU A 1 106 ? 8.486 5.860 2.914 1.00 93.56 106 LEU A C 1
ATOM 898 O O . LEU A 1 106 ? 8.797 4.898 2.220 1.00 93.56 106 LEU A O 1
ATOM 902 N N . ASP A 1 107 ? 9.178 7.007 2.892 1.00 91.88 107 ASP A N 1
ATOM 903 C CA . ASP A 1 107 ? 10.384 7.179 2.065 1.00 91.88 107 ASP A CA 1
ATOM 904 C C . ASP A 1 107 ? 11.492 6.201 2.469 1.00 91.88 107 ASP A C 1
ATOM 906 O O . ASP A 1 107 ? 12.218 5.711 1.606 1.00 91.88 107 ASP A O 1
ATOM 910 N N . LYS A 1 108 ? 11.642 5.935 3.773 1.00 92.38 108 LYS A N 1
ATOM 911 C CA . LYS A 1 108 ? 12.612 4.963 4.278 1.00 92.38 108 LYS A CA 1
ATOM 912 C C . LYS A 1 108 ? 12.244 3.547 3.827 1.00 92.38 108 LYS A C 1
ATOM 914 O O . LYS A 1 108 ? 13.076 2.900 3.206 1.00 92.38 108 LYS A O 1
ATOM 919 N N . VAL A 1 109 ? 10.994 3.125 4.037 1.00 93.44 109 VAL A N 1
ATOM 920 C CA . VAL A 1 109 ? 10.510 1.795 3.615 1.00 93.44 109 VAL A CA 1
ATOM 921 C C . VAL A 1 109 ? 10.714 1.582 2.113 1.00 93.44 109 VAL A C 1
ATOM 923 O O . VAL A 1 109 ? 11.291 0.579 1.709 1.00 93.44 109 VAL A O 1
ATOM 926 N N . ALA A 1 110 ? 10.328 2.556 1.285 1.00 92.25 110 ALA A N 1
ATOM 927 C CA . ALA A 1 110 ? 10.496 2.470 -0.164 1.00 92.25 110 ALA A CA 1
ATOM 928 C C . ALA A 1 110 ? 11.970 2.353 -0.596 1.00 92.25 110 ALA A C 1
ATOM 930 O O . ALA A 1 110 ? 12.284 1.650 -1.554 1.00 92.25 110 ALA A O 1
ATOM 931 N N . LYS A 1 111 ? 12.889 3.043 0.091 1.00 90.31 111 LYS A N 1
ATOM 932 C CA . LYS A 1 111 ? 14.331 2.927 -0.181 1.00 90.31 111 LYS A CA 1
ATOM 933 C C . LYS A 1 111 ? 14.880 1.565 0.232 1.00 90.31 111 LYS A C 1
ATOM 935 O O . LYS A 1 111 ? 15.657 0.989 -0.525 1.00 90.31 111 LYS A O 1
ATOM 940 N N . ASP A 1 112 ? 14.469 1.067 1.394 1.00 89.06 112 ASP A N 1
ATOM 941 C CA . ASP A 1 112 ? 14.917 -0.223 1.920 1.00 89.06 112 ASP A CA 1
ATOM 942 C C . ASP A 1 112 ? 14.486 -1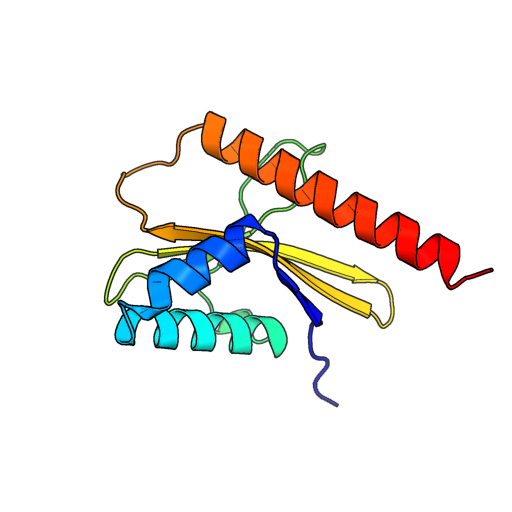.366 0.977 1.00 89.06 112 ASP A C 1
ATOM 944 O O . ASP A 1 112 ? 15.324 -2.179 0.584 1.00 89.06 112 ASP A O 1
ATOM 948 N N . MET A 1 113 ? 13.233 -1.353 0.499 1.00 88.50 113 MET A N 1
ATOM 949 C CA . MET A 1 113 ? 12.722 -2.329 -0.482 1.00 88.50 113 MET A CA 1
ATOM 950 C C . MET A 1 113 ? 13.422 -2.230 -1.844 1.00 88.50 113 MET A C 1
ATOM 952 O O . MET A 1 113 ? 13.831 -3.237 -2.423 1.00 88.50 113 MET A O 1
ATOM 956 N N . LYS A 1 114 ? 13.660 -1.011 -2.347 1.00 80.25 114 LYS A N 1
ATOM 957 C CA . LYS A 1 114 ? 14.393 -0.824 -3.608 1.00 80.25 114 LYS A CA 1
ATOM 958 C C . LYS A 1 114 ? 15.822 -1.383 -3.543 1.00 80.25 114 LYS A C 1
ATOM 960 O O . LYS A 1 114 ? 16.304 -1.956 -4.522 1.00 80.25 114 LYS A O 1
ATOM 965 N N . ASN A 1 115 ? 16.506 -1.210 -2.412 1.00 72.38 115 ASN A N 1
ATOM 966 C CA . ASN A 1 115 ? 17.876 -1.693 -2.227 1.00 72.38 115 ASN A CA 1
ATOM 967 C C . ASN A 1 115 ? 17.950 -3.228 -2.177 1.00 72.38 115 ASN A C 1
ATOM 969 O O . ASN A 1 115 ? 18.891 -3.799 -2.728 1.00 72.38 115 ASN A O 1
ATOM 973 N N . LEU A 1 116 ? 16.952 -3.892 -1.583 1.00 61.56 116 LEU A N 1
ATOM 974 C CA . LEU A 1 116 ? 16.810 -5.354 -1.621 1.00 61.56 116 LEU A CA 1
ATOM 975 C C . LEU A 1 116 ? 16.700 -5.872 -3.062 1.00 61.56 116 LEU A C 1
ATOM 977 O O . LEU A 1 116 ? 17.424 -6.793 -3.442 1.00 61.56 116 LEU A O 1
ATOM 981 N N . CYS A 1 117 ? 15.887 -5.210 -3.890 1.00 54.25 117 CYS A N 1
ATOM 982 C CA . CYS A 1 117 ? 15.740 -5.549 -5.306 1.00 54.25 117 CYS A CA 1
ATOM 983 C C . CYS A 1 117 ? 17.074 -5.468 -6.071 1.00 54.25 117 CYS A C 1
ATOM 985 O O . CYS A 1 117 ? 17.443 -6.405 -6.775 1.00 54.25 117 CYS A O 1
ATOM 987 N N . LEU A 1 118 ? 17.829 -4.374 -5.907 1.00 56.28 118 LEU A N 1
ATOM 988 C CA . LEU A 1 118 ? 19.124 -4.182 -6.581 1.00 56.28 118 LEU A CA 1
ATOM 989 C C . LEU A 1 118 ? 20.143 -5.276 -6.226 1.00 56.28 118 LEU A C 1
ATOM 991 O O . LEU A 1 118 ? 20.883 -5.729 -7.096 1.00 56.28 118 LEU A O 1
ATOM 995 N N . ILE A 1 119 ? 20.169 -5.728 -4.970 1.00 58.28 119 ILE A N 1
ATOM 996 C CA . ILE A 1 119 ? 21.072 -6.800 -4.528 1.00 58.28 119 ILE A CA 1
ATOM 997 C C . ILE A 1 119 ? 20.698 -8.138 -5.182 1.00 58.28 119 ILE A C 1
ATOM 999 O O . ILE A 1 119 ? 21.590 -8.887 -5.586 1.00 58.28 119 ILE A O 1
ATOM 1003 N N . LEU A 1 120 ? 19.402 -8.435 -5.313 1.00 49.47 120 LEU A N 1
ATOM 1004 C CA . LEU A 1 120 ? 18.920 -9.667 -5.946 1.00 49.47 120 LEU A CA 1
ATOM 1005 C C . LEU A 1 120 ? 19.227 -9.693 -7.450 1.00 49.47 120 LEU A C 1
ATOM 1007 O O . LEU A 1 120 ? 19.748 -10.693 -7.941 1.00 49.47 120 LEU A O 1
ATOM 1011 N N . PHE A 1 121 ? 19.026 -8.580 -8.164 1.00 48.97 121 PHE A N 1
ATOM 1012 C CA . PHE A 1 121 ? 19.370 -8.491 -9.590 1.00 48.97 121 PHE A CA 1
ATOM 1013 C C . PHE A 1 121 ? 20.876 -8.645 -9.856 1.00 48.97 121 PHE A C 1
ATOM 1015 O O . PHE A 1 121 ? 21.263 -9.298 -10.823 1.00 48.97 121 PHE A O 1
ATOM 1022 N N . VAL A 1 122 ? 21.741 -8.114 -8.983 1.00 51.53 122 VAL A N 1
ATOM 1023 C CA . VAL A 1 122 ? 23.204 -8.280 -9.111 1.00 51.53 122 VAL A CA 1
ATOM 1024 C C . VAL A 1 122 ? 23.650 -9.722 -8.834 1.00 51.53 122 VAL A C 1
ATOM 1026 O O . VAL A 1 122 ? 24.651 -10.162 -9.397 1.00 51.53 122 VAL A O 1
ATOM 1029 N N . LYS A 1 123 ? 22.929 -10.468 -7.987 1.00 44.84 123 LYS A N 1
ATOM 1030 C CA . LYS A 1 123 ? 23.255 -11.869 -7.673 1.00 44.84 123 LYS A CA 1
ATOM 1031 C C . LYS A 1 123 ? 22.786 -12.869 -8.728 1.00 44.84 123 LYS A C 1
ATOM 1033 O O . LYS A 1 123 ? 23.433 -13.894 -8.874 1.00 44.84 123 LYS A O 1
ATOM 1038 N N . ILE A 1 124 ? 21.687 -12.593 -9.429 1.00 48.16 124 ILE A N 1
ATOM 1039 C CA . ILE A 1 124 ? 21.135 -13.496 -10.457 1.00 48.16 124 ILE A CA 1
ATOM 1040 C C . ILE A 1 124 ? 21.788 -13.247 -11.831 1.00 48.16 124 ILE A C 1
ATOM 1042 O O . ILE A 1 124 ? 21.827 -14.138 -12.670 1.00 48.16 124 ILE A O 1
ATOM 1046 N N . GLY A 1 125 ? 22.332 -12.048 -12.063 1.00 45.12 125 GLY A N 1
ATOM 1047 C CA . GLY A 1 125 ? 23.027 -11.678 -13.302 1.00 45.12 125 GLY A CA 1
ATOM 1048 C C . GLY A 1 125 ? 24.537 -11.958 -13.331 1.00 45.12 125 GLY A C 1
ATOM 1049 O O . GLY A 1 125 ? 25.233 -11.311 -14.115 1.00 45.12 125 GLY A O 1
ATOM 1050 N N . ARG A 1 126 ? 25.054 -12.844 -12.470 1.00 42.28 126 ARG A N 1
ATOM 1051 C CA . ARG A 1 126 ? 26.453 -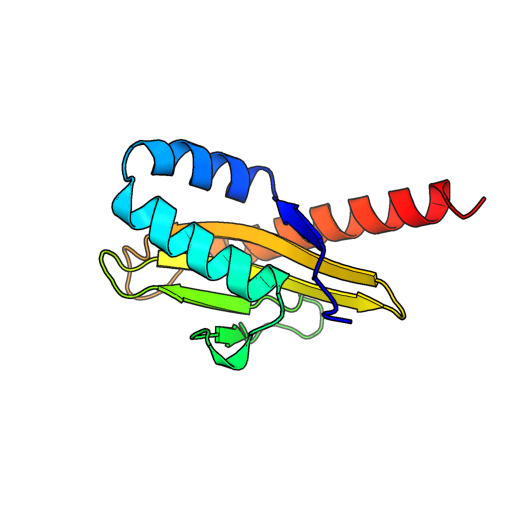13.305 -12.474 1.00 42.28 126 ARG A CA 1
ATOM 1052 C C . ARG A 1 126 ? 26.532 -14.813 -12.605 1.00 42.28 126 ARG A C 1
ATOM 1054 O O . ARG A 1 126 ? 25.760 -15.487 -11.893 1.00 42.28 126 ARG A O 1
#

Radius of gyration: 14.84 Å; Cα contacts (8 Å, |Δi|>4): 170; chains: 1; bounding box: 43×30×35 Å

Sequence (126 aa):
MMLMYEIELSSKSEKALEKLEKEVKILAVIYDKIDLLESGYFDLLDIKQLNRSKKSPKIFEVRIQSPKSYRIFYCKYKEKDNKKIDLLDIIEKKTNKFQEKYFKMLDKVAKDMKNLCLILFVKIGR

Solvent-accessible surface area (backbone atoms only — not comparable to full-atom values): 7229 Å² total; per-residue (Å²): 131,88,69,57,29,50,77,42,70,32,79,55,24,50,57,34,52,64,65,30,65,83,39,55,74,58,40,51,57,50,49,56,52,48,53,32,53,27,59,56,47,58,90,83,49,58,68,45,75,59,90,68,61,93,90,50,78,70,37,34,33,40,60,39,73,69,97,52,44,32,35,43,32,29,36,76,49,77,53,98,91,49,36,38,30,41,36,49,35,51,45,73,62,87,58,100,66,85,55,69,70,58,52,57,49,52,50,48,52,53,50,55,55,52,52,54,51,55,55,52,56,60,59,73,74,105

Mean predicted aligned error: 6.03 Å

Nearest PDB structures (foldseek):
  7vd7-assembly1_A  TM=5.275E-01  e=1.362E-01  Salmonella enterica subsp. enterica serovar Typhimurium
  8sok-assembly1_B  TM=2.544E-01  e=3.808E-01  Homo sapiens
  6r91-assembly1_K  TM=6.203E-01  e=7.801E+00  Homo sapiens
  8h2d-assembly2_B-2  TM=3.889E-01  e=1.780E+00  Mycobacterium tuberculosis H37Rv
  8h0h-assembly2_B  TM=3.768E-01  e=2.791E+00  Mycobacterium tuberculosis H37Rv

Secondary structure (DSSP, 8-state):
---PPEEEE-HHHHHHHHHHTT-HHHHHHHHHHHHHHHTT-GGGS-EEE----TTS--EEEEEE-SSS-EEEEEEEEEETTEEEEEEEEEEE--SSS--HHHHHHHHHHHHHHHHHHHHHHHHH--

Foldseek 3Di:
DQQFAAEAEFPQAVVQLVVCVVVVVVSVVVVVVVVCVRSVVCVVFPKDWDDDDPPFATKMWTFDPPPFTKIFIWGWDDDPSHTYIYGQHIDGPPDPDDDVVVVVSSSVSVVVVVVVVVVVVVVVVD

pLDDT: mean 86.52, std 14.12, range [42.28, 97.62]